Protein AF-A0A0T6B018-F1 (afdb_monomer)

pLDDT: mean 73.46, std 11.73, range [44.31, 88.0]

Structure (mmCIF, N/CA/C/O backbone):
data_AF-A0A0T6B018-F1
#
_entry.id   AF-A0A0T6B018-F1
#
loop_
_atom_site.group_PDB
_atom_site.id
_atom_site.type_symbol
_atom_site.label_atom_id
_atom_site.label_alt_id
_atom_site.label_comp_id
_atom_site.label_asym_id
_atom_site.label_entity_id
_atom_site.label_seq_id
_atom_site.pdbx_PDB_ins_code
_atom_site.Cartn_x
_atom_site.Cartn_y
_atom_site.Cartn_z
_atom_site.occupancy
_atom_site.B_iso_or_equiv
_atom_site.auth_seq_id
_atom_site.auth_comp_id
_atom_site.auth_asym_id
_atom_site.auth_atom_id
_atom_site.pdbx_PDB_model_num
ATOM 1 N N . SER A 1 1 ? 4.643 1.200 -7.627 1.00 49.44 1 SER A N 1
ATOM 2 C CA . SER A 1 1 ? 5.607 0.812 -8.678 1.00 49.44 1 SER A CA 1
ATOM 3 C C . SER A 1 1 ? 6.370 -0.491 -8.400 1.00 49.44 1 SER A C 1
ATOM 5 O O . SER A 1 1 ? 7.364 -0.742 -9.064 1.00 49.44 1 SER A O 1
ATOM 7 N N . ASN A 1 2 ? 5.923 -1.366 -7.484 1.00 51.69 2 ASN A N 1
ATOM 8 C CA . ASN A 1 2 ? 6.827 -2.350 -6.857 1.00 51.69 2 ASN A CA 1
ATOM 9 C C . ASN A 1 2 ? 7.065 -3.657 -7.638 1.00 51.69 2 ASN A C 1
ATOM 11 O O . ASN A 1 2 ? 8.047 -4.330 -7.364 1.00 51.69 2 ASN A O 1
ATOM 15 N N . ALA A 1 3 ? 6.209 -4.018 -8.600 1.00 55.81 3 ALA A N 1
ATOM 16 C CA . ALA A 1 3 ? 6.371 -5.248 -9.396 1.00 55.81 3 ALA A CA 1
ATOM 17 C C . ALA A 1 3 ? 6.446 -4.985 -10.910 1.00 55.81 3 ALA A C 1
ATOM 19 O O . ALA A 1 3 ? 7.191 -5.638 -11.630 1.00 55.81 3 ALA A O 1
ATOM 20 N N . ILE A 1 4 ? 5.700 -3.990 -11.391 1.00 64.69 4 ILE A N 1
ATOM 21 C CA . ILE A 1 4 ? 5.603 -3.664 -12.820 1.00 64.69 4 ILE A CA 1
ATOM 22 C C . ILE A 1 4 ? 6.779 -2.788 -13.287 1.00 64.69 4 ILE A C 1
ATOM 24 O O . ILE A 1 4 ? 7.194 -2.893 -14.434 1.00 64.69 4 ILE A O 1
ATOM 28 N N . GLY A 1 5 ? 7.364 -1.974 -12.398 1.00 68.69 5 GLY A N 1
ATOM 29 C CA . GLY A 1 5 ? 8.482 -1.079 -12.729 1.00 68.69 5 GLY A CA 1
ATOM 30 C C . GLY A 1 5 ? 9.717 -1.809 -13.281 1.00 68.69 5 GLY A C 1
ATOM 31 O O . GLY A 1 5 ? 10.153 -1.482 -14.383 1.00 68.69 5 GLY A O 1
ATOM 32 N N . PRO A 1 6 ? 10.243 -2.840 -12.590 1.00 71.94 6 PRO A N 1
ATOM 33 C CA . PRO A 1 6 ? 11.382 -3.616 -13.087 1.00 71.94 6 PRO A CA 1
ATOM 34 C C . PRO A 1 6 ? 11.086 -4.363 -14.395 1.00 71.94 6 PRO A C 1
ATOM 36 O O . PRO A 1 6 ? 11.948 -4.461 -15.261 1.00 71.94 6 PRO A O 1
ATOM 39 N N . LEU A 1 7 ? 9.857 -4.863 -14.563 1.00 70.12 7 LEU A N 1
ATOM 40 C CA . LEU A 1 7 ? 9.451 -5.618 -15.750 1.00 70.12 7 LEU A CA 1
ATOM 41 C C . LEU A 1 7 ? 9.342 -4.716 -16.991 1.00 70.12 7 LEU A C 1
ATOM 43 O O . LEU A 1 7 ? 9.797 -5.098 -18.066 1.00 70.12 7 LEU A O 1
ATOM 47 N N . ILE A 1 8 ? 8.822 -3.493 -16.826 1.00 70.00 8 ILE A N 1
ATOM 48 C CA . ILE A 1 8 ? 8.839 -2.456 -17.870 1.00 70.00 8 ILE A CA 1
ATOM 49 C C . ILE A 1 8 ? 10.280 -2.062 -18.211 1.00 70.00 8 ILE A C 1
ATOM 51 O O . ILE A 1 8 ? 10.613 -1.956 -19.388 1.00 70.00 8 ILE A O 1
ATOM 55 N N . ALA A 1 9 ? 11.145 -1.891 -17.206 1.00 68.25 9 ALA A N 1
ATOM 56 C CA . ALA A 1 9 ? 12.544 -1.530 -17.428 1.00 68.25 9 ALA A CA 1
ATOM 57 C C . ALA A 1 9 ? 13.301 -2.590 -18.250 1.00 68.25 9 ALA A C 1
ATOM 59 O O . ALA A 1 9 ? 13.994 -2.241 -19.201 1.00 68.25 9 ALA A O 1
ATOM 60 N N . ILE A 1 10 ? 13.126 -3.882 -17.941 1.00 73.38 10 ILE A N 1
ATOM 61 C CA . ILE A 1 10 ? 13.733 -4.984 -18.713 1.00 73.38 10 ILE A CA 1
ATOM 62 C C . ILE A 1 10 ? 13.195 -5.009 -20.147 1.00 73.38 10 ILE A C 1
ATOM 64 O O . ILE A 1 10 ? 13.965 -5.185 -21.090 1.00 73.38 10 ILE A O 1
ATOM 68 N N . TRP A 1 11 ? 11.885 -4.814 -20.321 1.00 70.75 11 TRP A N 1
ATOM 69 C CA . TRP A 1 11 ? 11.267 -4.826 -21.645 1.00 70.75 11 TRP A CA 1
ATOM 70 C C . TRP A 1 11 ? 11.779 -3.679 -22.525 1.00 70.75 11 TRP A C 1
ATOM 72 O O . TRP A 1 11 ? 12.131 -3.930 -23.671 1.00 70.75 11 TRP A O 1
ATOM 82 N N . LEU A 1 12 ? 11.907 -2.464 -21.975 1.00 68.50 12 LEU A N 1
ATOM 83 C CA . LEU A 1 12 ? 12.462 -1.296 -22.678 1.00 68.50 12 LEU A CA 1
ATOM 84 C C . LEU A 1 12 ? 13.936 -1.479 -23.070 1.00 68.50 12 LEU A C 1
ATOM 86 O O . LEU A 1 12 ? 14.333 -1.091 -24.165 1.00 68.50 12 LEU A O 1
ATOM 90 N N . ILE A 1 13 ? 14.751 -2.105 -22.213 1.00 71.62 13 ILE A N 1
ATOM 91 C CA . ILE A 1 13 ? 16.155 -2.416 -22.538 1.00 71.62 13 ILE A CA 1
ATOM 92 C C . ILE A 1 13 ? 16.235 -3.412 -23.702 1.00 71.62 13 ILE A C 1
ATOM 94 O O . ILE A 1 13 ? 17.099 -3.272 -24.566 1.00 71.62 13 ILE A O 1
ATOM 98 N N . TYR A 1 14 ? 15.337 -4.400 -23.737 1.00 72.06 14 TYR A N 1
ATOM 99 C CA . TYR A 1 14 ? 15.310 -5.415 -24.789 1.00 72.06 14 TYR A CA 1
ATOM 100 C C . TYR A 1 14 ? 14.874 -4.856 -26.152 1.00 72.06 14 TYR A C 1
ATOM 102 O O . TYR A 1 14 ? 15.389 -5.301 -27.175 1.00 72.06 14 TYR A O 1
ATOM 110 N N . THR A 1 15 ? 13.942 -3.898 -26.185 1.00 68.06 15 THR A N 1
ATOM 111 C CA . THR A 1 15 ? 13.419 -3.330 -27.440 1.00 68.06 15 THR A CA 1
ATOM 112 C C . THR A 1 15 ? 14.193 -2.122 -27.959 1.00 68.06 15 THR A C 1
ATOM 114 O O . THR A 1 15 ? 14.405 -2.048 -29.166 1.00 68.06 15 THR A O 1
ATOM 117 N N . ASP A 1 16 ? 14.619 -1.196 -27.095 1.00 63.44 16 ASP A N 1
ATOM 118 C CA . ASP A 1 16 ? 15.167 0.109 -27.516 1.00 63.44 16 ASP A CA 1
ATOM 119 C C . ASP A 1 16 ? 16.666 0.287 -27.204 1.00 63.44 16 ASP A C 1
ATOM 121 O O . ASP A 1 16 ? 17.281 1.274 -27.610 1.00 63.44 16 ASP A O 1
ATOM 125 N N . GLY A 1 17 ? 17.284 -0.626 -26.440 1.00 60.03 17 GLY A N 1
ATOM 126 C CA . GLY A 1 17 ? 18.698 -0.530 -26.038 1.00 60.03 17 GLY A CA 1
ATOM 127 C C . GLY A 1 17 ? 19.049 0.703 -25.185 1.00 60.03 17 GLY A C 1
ATOM 128 O O . GLY A 1 17 ? 20.212 0.902 -24.834 1.00 60.03 17 GLY A O 1
ATOM 129 N N . SER A 1 18 ? 18.062 1.531 -24.829 1.00 56.78 18 SER A N 1
ATOM 130 C CA . SER A 1 18 ? 18.211 2.748 -24.034 1.00 56.78 18 SER A CA 1
ATOM 131 C C . SER A 1 18 ? 17.000 2.955 -23.119 1.00 56.78 18 SER A C 1
ATOM 133 O O . SER A 1 18 ? 15.860 2.691 -23.486 1.00 56.78 18 SER A O 1
ATOM 135 N N . VAL A 1 19 ? 17.248 3.439 -21.897 1.00 56.34 19 VAL A N 1
ATOM 136 C CA . VAL A 1 19 ? 16.215 3.722 -20.879 1.00 56.34 19 VAL A CA 1
ATOM 137 C C . VAL A 1 19 ? 15.599 5.106 -21.135 1.00 56.34 19 VAL A C 1
ATOM 139 O O . VAL A 1 19 ? 15.596 5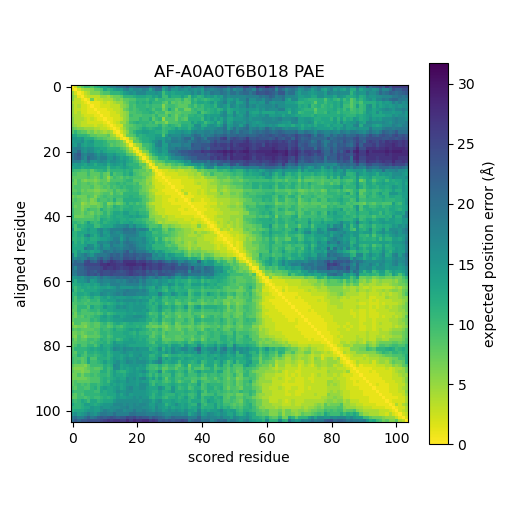.976 -20.269 1.00 56.34 19 VAL A O 1
ATOM 142 N N . GLN A 1 20 ? 15.161 5.373 -22.364 1.00 50.56 20 GLN A N 1
ATOM 143 C CA . GLN A 1 20 ? 14.451 6.610 -22.687 1.00 50.56 20 GLN A CA 1
ATOM 144 C C . GLN A 1 20 ? 12.946 6.362 -22.531 1.00 50.56 20 GLN A C 1
ATOM 146 O O . GLN A 1 20 ? 12.331 5.665 -23.331 1.00 50.56 20 GLN A O 1
ATOM 151 N N . GLU A 1 21 ? 12.343 6.973 -21.505 1.00 54.03 21 GLU A N 1
ATOM 152 C CA . GLU A 1 21 ? 10.901 6.966 -21.170 1.00 54.03 21 GLU A CA 1
ATOM 153 C C . GLU A 1 21 ? 9.981 7.588 -22.251 1.00 54.03 21 GLU A C 1
ATOM 155 O O . GLU A 1 21 ? 8.873 8.039 -21.962 1.00 54.03 21 GLU A O 1
ATOM 160 N N . LYS A 1 22 ? 10.416 7.689 -23.512 1.00 44.31 22 LYS A N 1
ATOM 161 C CA . LYS A 1 22 ? 9.690 8.453 -24.535 1.00 44.31 22 LYS A CA 1
ATOM 162 C C . LYS A 1 22 ? 8.733 7.630 -25.391 1.00 44.31 22 LYS A C 1
ATOM 164 O O . LYS A 1 22 ? 7.980 8.214 -26.168 1.00 44.31 22 LYS A O 1
ATOM 169 N N . SER A 1 23 ? 8.712 6.312 -25.228 1.00 47.25 23 SER A N 1
ATOM 170 C CA . SER A 1 23 ? 7.710 5.461 -25.864 1.00 47.25 23 SER A CA 1
ATOM 171 C C . SER A 1 23 ? 6.701 5.014 -24.816 1.00 47.25 23 SER A C 1
ATOM 173 O O . SER A 1 23 ? 7.065 4.436 -23.795 1.00 47.25 23 SER A O 1
ATOM 175 N N . GLN A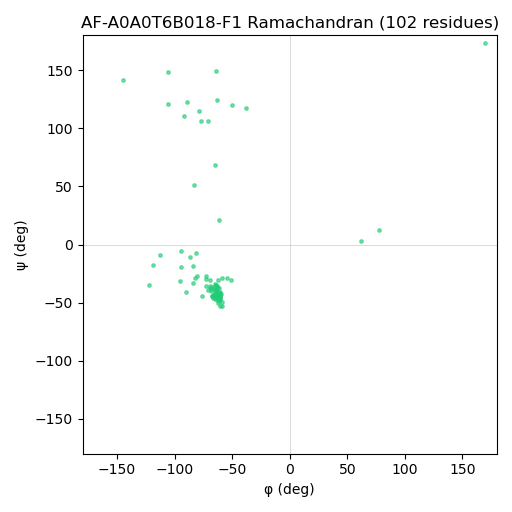 1 24 ? 5.437 5.364 -25.050 1.00 51.56 24 GLN A N 1
ATOM 176 C CA . GLN A 1 24 ? 4.281 5.040 -24.219 1.00 51.56 24 GLN A CA 1
ATOM 177 C C . GLN A 1 24 ? 4.412 3.625 -23.646 1.00 51.56 24 GLN A C 1
ATOM 179 O O . GLN A 1 24 ? 4.460 2.656 -24.404 1.00 51.56 24 GLN A O 1
ATOM 184 N N . SER A 1 25 ? 4.483 3.504 -22.317 1.00 59.81 25 SER A N 1
ATOM 185 C CA . SER A 1 25 ? 4.507 2.200 -21.657 1.00 59.81 25 SER A CA 1
ATOM 186 C C . SER A 1 25 ? 3.348 1.354 -22.205 1.00 59.81 25 SER A C 1
ATOM 188 O O . SER A 1 25 ? 2.194 1.793 -22.145 1.00 59.81 25 SER A O 1
ATOM 190 N N . PRO A 1 26 ? 3.617 0.187 -22.825 1.00 69.19 26 PRO A N 1
ATOM 191 C CA . PRO A 1 26 ? 2.593 -0.482 -23.608 1.00 69.19 26 PRO A CA 1
ATOM 192 C C . PRO A 1 26 ? 1.436 -0.888 -22.701 1.00 69.19 26 PRO A C 1
ATOM 194 O O . PRO A 1 26 ? 1.624 -1.610 -21.720 1.00 69.19 26 PRO A O 1
ATOM 197 N N . ILE A 1 27 ? 0.226 -0.435 -23.045 1.00 74.75 27 ILE A N 1
ATOM 198 C CA . ILE A 1 27 ? -0.982 -0.615 -22.225 1.00 74.75 27 ILE A CA 1
ATOM 199 C C . ILE A 1 27 ? -1.234 -2.094 -21.880 1.00 74.75 27 ILE A C 1
ATOM 201 O O . ILE A 1 27 ? -1.748 -2.409 -20.810 1.00 74.75 27 ILE A O 1
ATOM 205 N N . TYR A 1 28 ? -0.794 -3.011 -22.747 1.00 77.19 28 TYR A N 1
ATOM 206 C CA . TYR A 1 28 ? -0.871 -4.458 -22.555 1.00 77.19 28 TYR A CA 1
ATOM 207 C C . TYR A 1 28 ? -0.060 -4.963 -21.350 1.00 77.19 28 TYR A C 1
ATOM 209 O O . TYR A 1 28 ? -0.531 -5.851 -20.643 1.00 77.19 28 TYR A O 1
ATOM 217 N N . LEU A 1 29 ? 1.115 -4.384 -21.062 1.00 74.81 29 LEU A N 1
ATOM 218 C CA . LEU A 1 29 ? 1.905 -4.735 -19.870 1.00 74.81 29 LEU A CA 1
ATOM 219 C C . LEU A 1 29 ? 1.217 -4.255 -18.589 1.00 74.81 29 LEU A C 1
ATOM 221 O O . LEU A 1 29 ? 1.218 -4.962 -17.579 1.00 74.81 29 LEU A O 1
ATOM 225 N N . LEU A 1 30 ? 0.593 -3.075 -18.639 1.00 77.44 30 LEU A N 1
ATOM 226 C CA . LEU A 1 30 ? -0.192 -2.544 -17.526 1.00 77.44 30 LEU A CA 1
ATOM 227 C C . LEU A 1 30 ? -1.435 -3.407 -17.263 1.00 77.44 30 LEU A C 1
ATOM 229 O O . LEU A 1 30 ? -1.723 -3.732 -16.113 1.00 77.44 30 LEU A O 1
ATOM 233 N N . LEU A 1 31 ? -2.133 -3.821 -18.328 1.00 81.25 31 LEU A N 1
ATOM 234 C CA . LEU A 1 31 ? -3.285 -4.725 -18.264 1.00 81.25 31 LEU A CA 1
ATOM 235 C C . LEU A 1 31 ? -2.901 -6.105 -17.722 1.00 81.25 31 LEU A C 1
ATOM 237 O O . LEU A 1 31 ? -3.602 -6.624 -16.858 1.00 81.25 31 LEU A O 1
ATOM 241 N N . TYR A 1 32 ? -1.778 -6.674 -18.168 1.00 83.75 32 TYR A N 1
ATOM 242 C CA . TYR A 1 32 ? -1.259 -7.943 -17.650 1.00 83.75 32 TYR A CA 1
ATOM 243 C C . TYR A 1 32 ? -0.937 -7.855 -16.153 1.00 83.75 32 TYR A C 1
ATOM 245 O O . TYR A 1 32 ? -1.364 -8.703 -15.368 1.00 83.75 32 TYR A O 1
ATOM 253 N N . GLY A 1 33 ? -0.240 -6.792 -15.740 1.00 81.44 33 GLY A N 1
ATOM 254 C CA . GLY A 1 33 ? 0.060 -6.543 -14.332 1.00 81.44 33 GLY A CA 1
ATOM 255 C C . GLY A 1 33 ? -1.203 -6.348 -13.490 1.00 81.44 33 GLY A C 1
ATOM 256 O O . GLY A 1 33 ? -1.323 -6.940 -12.418 1.00 81.44 33 GLY A O 1
ATOM 257 N N . GLY A 1 34 ? -2.170 -5.575 -13.991 1.00 81.25 34 GLY A N 1
ATOM 258 C CA . GLY A 1 34 ? -3.463 -5.359 -13.340 1.00 81.25 34 GLY A CA 1
ATOM 259 C C . GLY A 1 34 ? -4.255 -6.656 -13.173 1.00 81.25 34 GLY A C 1
ATOM 260 O O . GLY A 1 34 ? -4.673 -6.973 -12.063 1.00 81.25 34 GLY A O 1
ATOM 261 N N . ALA A 1 35 ? -4.382 -7.450 -14.239 1.00 86.06 35 ALA A N 1
ATOM 262 C CA . ALA A 1 35 ? -5.062 -8.743 -14.201 1.00 86.06 35 ALA A CA 1
ATOM 263 C C . ALA A 1 35 ? -4.386 -9.718 -13.225 1.00 86.06 35 ALA A C 1
ATOM 265 O O . ALA A 1 35 ? -5.070 -10.362 -12.430 1.00 86.06 35 ALA A O 1
ATOM 266 N N . GLY A 1 36 ? -3.050 -9.782 -13.221 1.00 84.81 36 GLY A N 1
ATOM 267 C CA . GLY A 1 36 ? -2.291 -10.611 -12.282 1.00 84.81 36 GLY A CA 1
ATOM 268 C C . GLY 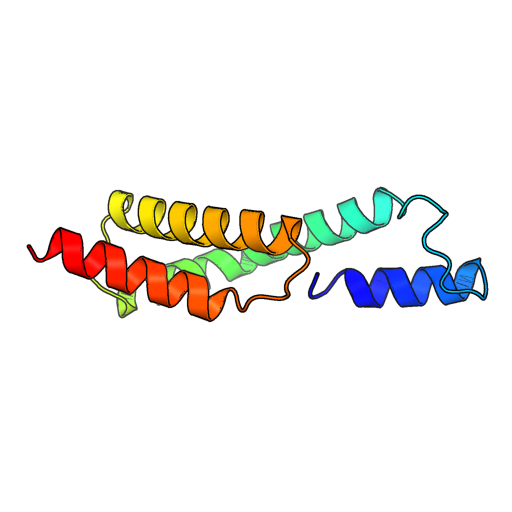A 1 36 ? -2.523 -10.219 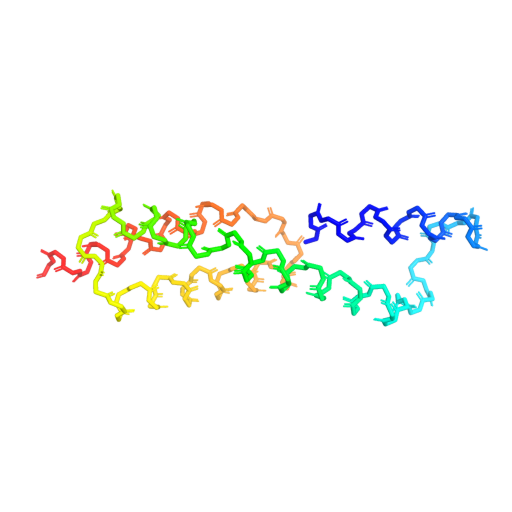-10.819 1.00 84.81 36 GLY A C 1
ATOM 269 O O . GLY A 1 36 ? -2.742 -11.090 -9.976 1.00 84.81 36 GLY A O 1
ATOM 270 N N . ILE A 1 37 ? -2.555 -8.915 -10.519 1.00 83.31 37 ILE A N 1
ATOM 271 C CA . ILE A 1 37 ? -2.864 -8.409 -9.172 1.00 83.31 37 ILE A CA 1
ATOM 272 C C . ILE A 1 37 ? -4.309 -8.748 -8.785 1.00 83.31 37 ILE A C 1
ATOM 274 O O . ILE A 1 37 ? -4.538 -9.241 -7.681 1.00 83.31 37 ILE A O 1
ATOM 278 N N . SER A 1 38 ? -5.281 -8.537 -9.679 1.00 83.12 38 SER A N 1
ATOM 279 C CA . SER A 1 38 ? -6.693 -8.849 -9.421 1.00 83.12 38 SER A CA 1
ATOM 280 C C . SER A 1 38 ? -6.920 -10.337 -9.148 1.00 83.12 38 SER A C 1
ATOM 282 O O . SER A 1 38 ? -7.612 -10.686 -8.192 1.00 83.12 38 SER A O 1
ATOM 284 N N . ILE A 1 39 ? -6.303 -11.217 -9.940 1.00 87.44 39 ILE A N 1
ATOM 285 C CA . ILE A 1 39 ? -6.400 -12.672 -9.761 1.00 87.44 39 ILE A CA 1
ATOM 286 C C . ILE A 1 39 ? -5.715 -13.101 -8.457 1.00 87.44 39 ILE A C 1
ATOM 288 O O . ILE A 1 39 ? -6.293 -13.865 -7.682 1.00 87.44 39 ILE A O 1
ATOM 292 N N . GLY A 1 40 ? -4.521 -12.574 -8.165 1.00 82.12 40 GLY A N 1
ATOM 293 C CA . GLY A 1 40 ? -3.809 -12.858 -6.916 1.00 82.12 40 GLY A CA 1
ATOM 294 C C . GLY A 1 40 ? -4.591 -12.419 -5.675 1.00 82.12 40 GLY A C 1
ATOM 295 O O . GLY A 1 40 ? -4.675 -13.162 -4.693 1.00 82.12 40 GLY A O 1
ATOM 296 N N . LEU A 1 41 ? -5.237 -11.250 -5.735 1.00 81.75 41 LEU A N 1
ATOM 297 C CA . LEU A 1 41 ? -6.101 -10.758 -4.662 1.00 81.75 41 LEU A CA 1
ATOM 298 C C . LEU A 1 41 ? -7.367 -11.612 -4.513 1.00 81.75 41 LEU A C 1
ATOM 300 O O . LEU A 1 41 ? -7.810 -11.856 -3.394 1.00 81.75 41 LEU A O 1
ATOM 304 N N . TRP A 1 42 ? -7.938 -12.107 -5.609 1.00 81.38 42 TRP A N 1
ATOM 305 C CA . TRP A 1 42 ? -9.122 -12.960 -5.535 1.00 81.38 42 TRP A CA 1
ATOM 306 C C . TRP A 1 42 ? -8.819 -14.327 -4.902 1.00 81.38 42 TRP A C 1
ATOM 308 O O . TRP A 1 42 ? -9.590 -14.799 -4.066 1.00 81.38 42 TRP A O 1
ATOM 318 N N . LEU A 1 43 ? -7.669 -14.923 -5.236 1.00 83.75 43 LEU A N 1
ATOM 319 C CA . LEU A 1 43 ? -7.254 -16.235 -4.729 1.00 83.75 43 LEU A CA 1
ATOM 320 C C . LEU A 1 43 ? -6.749 -16.192 -3.277 1.00 83.75 43 LEU A C 1
ATOM 322 O O . LEU A 1 43 ? -7.128 -17.042 -2.471 1.00 83.75 43 LEU A O 1
ATOM 326 N N . TRP A 1 44 ? -5.912 -15.209 -2.924 1.00 78.00 44 TRP A N 1
ATOM 327 C CA . TRP A 1 44 ? -5.262 -15.139 -1.603 1.00 78.00 44 TRP A CA 1
ATOM 328 C C . TRP A 1 44 ? -5.611 -13.906 -0.771 1.00 78.00 44 TRP A C 1
ATOM 330 O O . TRP A 1 44 ? -5.443 -13.929 0.450 1.00 78.00 44 TRP A O 1
ATOM 340 N N . GLY A 1 45 ? -6.140 -12.848 -1.382 1.00 72.38 45 GLY A N 1
ATOM 341 C CA . GLY A 1 45 ? -6.467 -11.605 -0.681 1.00 72.38 45 GLY A CA 1
ATOM 342 C C . GLY A 1 45 ? -7.523 -11.790 0.403 1.00 72.38 45 GLY A C 1
ATOM 343 O O . GLY A 1 45 ? -7.438 -11.138 1.437 1.00 72.38 45 GLY A O 1
ATOM 344 N N . ARG A 1 46 ? -8.458 -12.738 0.247 1.00 68.31 46 ARG A N 1
ATOM 345 C CA . ARG A 1 46 ? -9.498 -12.998 1.259 1.00 68.31 46 ARG A CA 1
ATOM 346 C C . ARG A 1 46 ? -8.919 -13.439 2.610 1.00 68.31 46 ARG A C 1
ATOM 348 O O . ARG A 1 46 ? -9.410 -12.987 3.636 1.00 68.31 46 ARG A O 1
ATOM 355 N N . ARG A 1 47 ? -7.844 -14.242 2.610 1.00 70.31 47 ARG A N 1
ATOM 356 C CA . ARG A 1 47 ? -7.117 -14.633 3.834 1.00 70.31 47 ARG A CA 1
ATOM 357 C C . ARG A 1 47 ? -6.394 -13.446 4.464 1.00 70.31 47 ARG A C 1
ATOM 359 O O . ARG A 1 47 ? -6.496 -13.252 5.663 1.00 70.31 47 ARG A O 1
ATOM 366 N N . VAL A 1 48 ? -5.722 -12.628 3.653 1.00 67.88 48 VAL A N 1
ATOM 367 C CA . VAL A 1 48 ? -4.995 -11.439 4.135 1.00 67.88 48 VAL A CA 1
ATOM 368 C C . VAL A 1 48 ? -5.953 -10.413 4.746 1.00 67.88 48 VAL A C 1
ATOM 370 O O . VAL A 1 48 ? -5.674 -9.864 5.807 1.00 67.88 48 VAL A O 1
ATOM 373 N N . ILE A 1 49 ? -7.104 -10.186 4.107 1.00 69.56 49 ILE A N 1
ATOM 374 C CA . ILE A 1 49 ? -8.149 -9.284 4.608 1.00 69.56 49 ILE A CA 1
ATOM 375 C C . ILE A 1 49 ? -8.726 -9.807 5.930 1.00 69.56 49 ILE A C 1
ATOM 377 O O . ILE A 1 49 ? -8.943 -9.018 6.843 1.00 69.56 49 ILE A O 1
ATOM 381 N N . GLN A 1 50 ? -8.942 -11.123 6.051 1.00 66.75 50 GLN A N 1
ATOM 382 C CA . GLN A 1 50 ? -9.418 -11.743 7.291 1.00 66.75 50 GLN A CA 1
ATOM 383 C C . GLN A 1 50 ? -8.400 -11.612 8.432 1.00 66.75 50 GLN A C 1
ATOM 385 O O . GLN A 1 50 ? -8.775 -11.159 9.506 1.00 66.75 50 GLN A O 1
ATOM 390 N N . THR A 1 51 ? -7.119 -11.908 8.191 1.00 64.50 51 THR A N 1
ATOM 391 C CA . THR A 1 51 ? -6.070 -11.802 9.221 1.00 64.50 51 THR A CA 1
ATOM 392 C C . THR A 1 51 ? -5.861 -10.358 9.689 1.00 64.50 51 THR A C 1
ATOM 394 O O . THR A 1 51 ? -5.797 -10.102 10.884 1.00 64.50 51 THR A O 1
ATOM 397 N N . ILE A 1 52 ? -5.844 -9.379 8.775 1.00 61.41 52 ILE A N 1
ATOM 398 C CA . ILE A 1 52 ? -5.756 -7.956 9.164 1.00 61.41 52 ILE A CA 1
ATOM 399 C C . ILE A 1 52 ? -7.012 -7.511 9.937 1.00 61.41 52 ILE A C 1
ATOM 401 O O . ILE A 1 52 ? -6.918 -6.662 10.823 1.00 61.41 52 ILE A O 1
ATOM 405 N N . GLY A 1 53 ? -8.180 -8.064 9.597 1.00 58.00 53 GLY A N 1
ATOM 406 C CA . GLY A 1 53 ? -9.456 -7.737 10.232 1.00 58.00 53 GLY A CA 1
ATOM 407 C C . GLY A 1 53 ? -9.626 -8.288 11.650 1.00 58.00 53 GLY A C 1
ATOM 408 O O . GLY A 1 53 ? -10.321 -7.658 12.443 1.00 58.00 53 GLY A O 1
ATOM 409 N N . GLU A 1 54 ? -9.003 -9.422 11.982 1.00 60.28 54 GLU A N 1
ATOM 410 C CA . GLU A 1 54 ? -9.080 -10.017 13.326 1.00 60.28 54 GLU A CA 1
ATOM 411 C C . GLU A 1 54 ? -8.069 -9.411 14.318 1.00 60.28 54 GLU A C 1
ATOM 413 O O . GLU A 1 54 ? -8.399 -9.270 15.494 1.00 60.28 54 GLU A O 1
ATOM 418 N N . ASP A 1 55 ? -6.882 -8.991 13.862 1.00 53.66 55 ASP A N 1
ATOM 419 C CA . ASP A 1 55 ? -5.764 -8.658 14.764 1.00 53.66 55 ASP A CA 1
ATOM 420 C C . ASP A 1 55 ? -5.630 -7.169 15.145 1.00 53.66 55 ASP A C 1
ATOM 422 O O . ASP A 1 55 ? -4.953 -6.851 16.125 1.00 53.66 55 ASP A O 1
ATOM 426 N N . LEU A 1 56 ? -6.224 -6.224 14.399 1.00 54.59 56 LEU A N 1
ATOM 427 C CA . LEU A 1 56 ? -5.813 -4.814 14.519 1.00 54.59 56 LEU A CA 1
ATOM 428 C C . LEU A 1 56 ? -6.660 -3.953 15.475 1.00 54.59 56 LEU A C 1
ATOM 430 O O . LEU A 1 56 ? -6.111 -3.019 16.057 1.00 54.59 56 LEU A O 1
ATOM 434 N N . THR A 1 57 ? -7.967 -4.208 15.638 1.00 50.12 57 THR A N 1
ATOM 435 C CA . THR A 1 57 ? -8.910 -3.626 16.643 1.00 50.12 57 THR A CA 1
ATOM 436 C C . THR A 1 57 ? -10.350 -4.035 16.274 1.00 50.12 57 THR A C 1
ATOM 438 O O . THR A 1 57 ? -10.556 -4.590 15.199 1.00 50.12 57 THR A O 1
ATOM 441 N N . LYS A 1 58 ? -11.382 -3.742 17.094 1.00 54.75 58 LYS A N 1
ATOM 442 C CA . LYS A 1 58 ? -12.800 -3.776 16.648 1.00 54.75 58 LYS A CA 1
ATOM 443 C C . LYS A 1 58 ? -13.045 -2.699 15.576 1.00 54.75 58 LYS A C 1
ATOM 445 O O . LYS A 1 58 ? -13.717 -1.699 15.812 1.00 54.75 58 LYS A O 1
ATOM 450 N N . ILE A 1 59 ? -12.455 -2.881 14.406 1.00 57.97 59 ILE A N 1
ATOM 451 C CA . ILE A 1 59 ? -12.634 -2.027 13.247 1.00 57.97 59 ILE A CA 1
ATOM 452 C C . ILE A 1 59 ? -13.988 -2.404 12.658 1.00 57.97 59 ILE A C 1
ATOM 454 O O . ILE A 1 59 ? -14.169 -3.474 12.076 1.00 57.97 59 ILE A O 1
ATOM 458 N N . THR A 1 60 ? -14.977 -1.537 12.843 1.00 67.00 60 THR A N 1
ATOM 459 C CA . THR A 1 60 ? -16.199 -1.619 12.054 1.00 67.00 60 THR A CA 1
ATOM 460 C C . THR A 1 60 ? -15.850 -1.352 10.584 1.00 67.00 60 THR A C 1
ATOM 462 O O . THR A 1 60 ? -14.926 -0.589 10.294 1.00 67.00 60 THR A O 1
ATOM 465 N N . PRO A 1 61 ? -16.579 -1.939 9.618 1.00 67.69 61 PRO A N 1
ATOM 466 C CA . PRO A 1 61 ? -16.315 -1.719 8.193 1.00 67.69 61 PRO A CA 1
ATOM 467 C C . PRO A 1 61 ? -16.216 -0.232 7.810 1.00 67.69 61 PRO A C 1
ATOM 469 O O . PRO A 1 61 ? -15.453 0.133 6.919 1.00 67.69 61 PRO A O 1
ATOM 472 N N . SER A 1 62 ? -16.943 0.634 8.525 1.00 75.25 62 SER A N 1
ATOM 473 C CA . SER A 1 62 ? -16.903 2.087 8.365 1.00 75.25 62 SER A CA 1
ATOM 474 C C . SER A 1 62 ? -15.569 2.718 8.779 1.00 75.25 62 SER A C 1
ATOM 476 O O . SER A 1 62 ? -15.050 3.548 8.037 1.00 75.25 62 SER A O 1
ATOM 478 N N . THR A 1 63 ? -14.975 2.335 9.914 1.00 75.56 63 THR A N 1
ATOM 479 C CA . THR A 1 63 ? -13.676 2.886 10.341 1.00 75.56 63 THR A CA 1
ATOM 480 C C . THR A 1 63 ? -12.536 2.349 9.484 1.00 75.56 63 THR A C 1
ATOM 482 O O . THR A 1 63 ? -11.645 3.113 9.119 1.00 75.56 63 THR A O 1
ATOM 485 N N . GLY A 1 64 ? -12.610 1.084 9.057 1.00 77.69 64 GLY A N 1
ATOM 486 C CA . GLY A 1 64 ? -11.652 0.494 8.116 1.00 77.69 64 GLY A CA 1
ATOM 487 C C . GLY A 1 64 ? -11.644 1.202 6.759 1.00 77.69 64 GLY A C 1
ATOM 488 O O . GLY A 1 64 ? -10.578 1.492 6.216 1.00 77.69 64 GLY A O 1
ATOM 489 N N . PHE A 1 65 ? -12.824 1.558 6.244 1.00 79.12 65 PHE A N 1
ATOM 490 C CA . PHE A 1 65 ? -12.948 2.335 5.010 1.00 79.12 65 PHE A CA 1
ATOM 491 C C . PHE A 1 65 ? -12.328 3.734 5.140 1.00 79.12 65 PHE A C 1
ATOM 493 O O . PHE A 1 65 ? -11.574 4.157 4.264 1.00 79.12 65 PHE A O 1
ATOM 500 N N . THR A 1 66 ? -12.571 4.425 6.257 1.00 82.25 66 THR A N 1
ATOM 501 C CA . THR A 1 66 ? -11.975 5.742 6.533 1.00 82.25 66 THR A CA 1
ATOM 502 C C . THR A 1 66 ? -10.448 5.676 6.631 1.00 82.25 66 THR A C 1
ATOM 504 O O . THR A 1 66 ? -9.763 6.543 6.087 1.00 82.25 66 THR A O 1
ATOM 507 N N . ILE A 1 67 ? -9.903 4.635 7.272 1.00 83.44 67 ILE A N 1
ATOM 508 C CA . ILE A 1 67 ? -8.453 4.397 7.366 1.00 83.44 67 ILE A CA 1
ATOM 509 C C . ILE A 1 67 ? -7.845 4.211 5.970 1.00 83.44 67 ILE A C 1
ATOM 511 O O . ILE A 1 67 ? -6.826 4.830 5.659 1.00 83.44 67 ILE A O 1
ATOM 515 N N . GLU A 1 68 ? -8.469 3.388 5.122 1.00 83.06 68 GLU A N 1
ATOM 516 C CA . GLU A 1 68 ? -7.972 3.115 3.769 1.00 83.06 68 GLU A CA 1
ATOM 517 C C . GLU A 1 68 ? -8.026 4.365 2.884 1.00 83.06 68 GLU A C 1
ATOM 519 O O . GLU A 1 68 ? -7.052 4.664 2.193 1.00 83.06 68 GLU A O 1
ATOM 524 N N . ILE A 1 69 ? -9.117 5.140 2.945 1.00 85.44 69 ILE A N 1
ATOM 525 C CA . ILE A 1 69 ? -9.230 6.408 2.210 1.00 85.44 69 ILE A CA 1
ATOM 526 C C . ILE A 1 69 ? -8.164 7.403 2.665 1.00 85.44 69 ILE A C 1
ATOM 528 O O . ILE A 1 69 ? -7.517 8.019 1.818 1.00 85.44 69 ILE A O 1
ATOM 532 N N . GLY A 1 70 ? -7.959 7.556 3.977 1.00 86.25 70 GLY A N 1
ATOM 533 C CA . GLY A 1 70 ? -6.944 8.460 4.520 1.00 86.25 70 GLY A CA 1
ATOM 534 C C . GLY A 1 70 ? -5.542 8.095 4.032 1.00 86.25 70 GLY A C 1
ATOM 535 O O . GLY A 1 70 ? -4.839 8.941 3.476 1.00 86.25 70 GLY A O 1
ATOM 536 N N . ALA A 1 71 ? -5.172 6.818 4.149 1.00 87.38 71 ALA A N 1
ATOM 537 C CA . ALA A 1 71 ? -3.877 6.325 3.692 1.00 87.38 71 ALA A CA 1
ATOM 538 C C . ALA A 1 71 ? -3.710 6.482 2.170 1.00 87.38 71 ALA A C 1
ATOM 540 O O . ALA A 1 71 ? -2.669 6.960 1.712 1.00 87.38 71 ALA A O 1
ATOM 541 N N . ALA A 1 72 ? -4.736 6.135 1.385 1.00 86.00 72 ALA A N 1
ATOM 542 C CA . ALA A 1 72 ? -4.721 6.276 -0.069 1.00 86.00 72 ALA A CA 1
ATOM 543 C C . ALA A 1 72 ? -4.560 7.739 -0.496 1.00 86.00 72 ALA A C 1
ATOM 545 O O . ALA A 1 72 ? -3.767 8.029 -1.391 1.00 86.00 72 ALA A O 1
ATOM 546 N N . PHE A 1 73 ? -5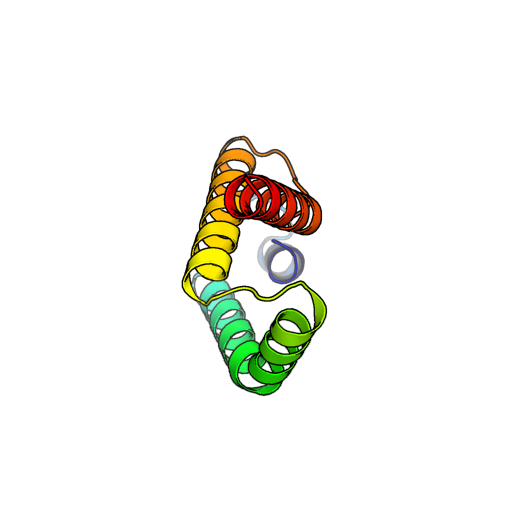.252 8.668 0.166 1.00 88.00 73 PHE A N 1
ATOM 547 C CA . PHE A 1 73 ? -5.158 10.097 -0.124 1.00 88.00 73 PHE A CA 1
ATOM 548 C C . PHE A 1 73 ? -3.747 10.639 0.139 1.00 88.00 73 PHE A C 1
ATOM 550 O O . PHE A 1 73 ? -3.179 11.321 -0.718 1.00 88.00 73 PHE A O 1
ATOM 557 N N . THR A 1 74 ? -3.136 10.275 1.273 1.00 87.69 74 THR A N 1
ATOM 558 C CA . THR A 1 74 ? -1.746 10.646 1.588 1.00 87.69 74 THR A CA 1
ATOM 559 C C . THR A 1 74 ? -0.762 10.094 0.556 1.00 87.69 74 THR A C 1
ATOM 561 O O . THR A 1 74 ? 0.097 10.831 0.067 1.00 87.69 74 THR A O 1
ATOM 564 N N . VAL A 1 75 ? -0.907 8.819 0.181 1.00 87.56 75 VAL A N 1
ATOM 565 C CA . VAL A 1 75 ? -0.063 8.177 -0.839 1.00 87.56 75 VAL A CA 1
ATOM 566 C C . VAL A 1 75 ? -0.222 8.854 -2.194 1.00 87.56 75 VAL A C 1
ATOM 568 O O . VAL A 1 75 ? 0.774 9.095 -2.872 1.00 87.56 75 VAL A O 1
ATOM 571 N N . LEU A 1 76 ? -1.446 9.208 -2.584 1.00 86.94 76 LEU A N 1
ATOM 572 C CA . LEU A 1 76 ? -1.726 9.848 -3.867 1.00 86.94 76 LEU A CA 1
ATOM 573 C C . LEU A 1 76 ? -1.085 11.240 -3.941 1.00 86.94 76 LEU A C 1
ATOM 575 O O . LEU A 1 76 ? -0.432 11.559 -4.935 1.00 86.94 76 LEU A O 1
ATOM 579 N N . ILE A 1 77 ? -1.201 12.044 -2.878 1.00 87.12 77 ILE A N 1
ATOM 580 C CA . ILE A 1 77 ? -0.552 13.361 -2.802 1.00 87.12 77 ILE A CA 1
ATOM 581 C C . ILE A 1 77 ? 0.968 13.22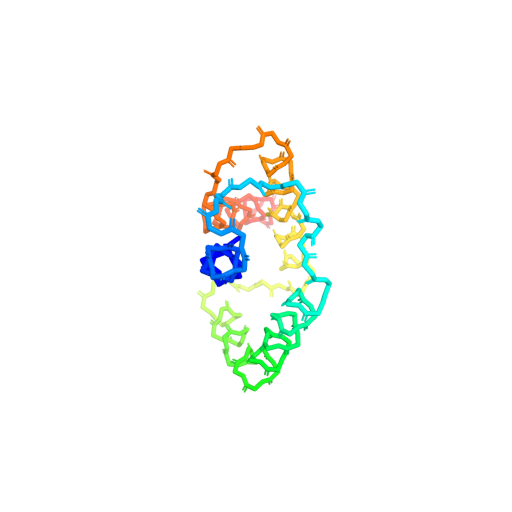1 -2.870 1.00 87.12 77 ILE A C 1
ATOM 583 O O . ILE A 1 77 ? 1.602 13.869 -3.701 1.00 87.12 77 ILE A O 1
ATOM 587 N N . ALA A 1 78 ? 1.564 12.352 -2.053 1.00 85.75 78 ALA A N 1
ATOM 588 C CA . ALA A 1 78 ? 3.014 12.173 -2.062 1.00 85.75 78 ALA A CA 1
ATOM 589 C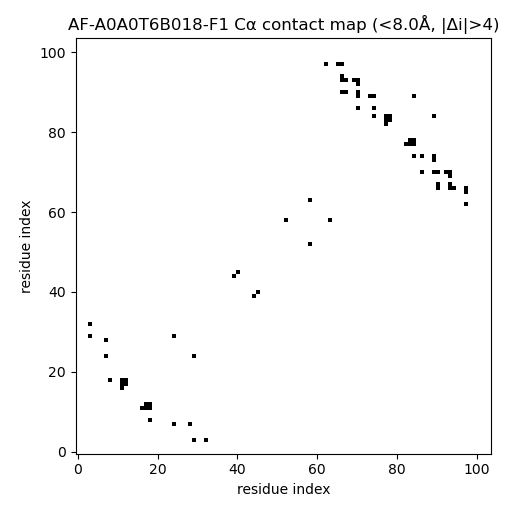 C . ALA A 1 78 ? 3.525 11.627 -3.401 1.00 85.75 78 ALA A C 1
ATOM 591 O O . ALA A 1 78 ? 4.559 12.076 -3.894 1.00 85.75 78 ALA A O 1
ATOM 592 N N . SER A 1 79 ? 2.765 10.725 -4.030 1.00 83.31 79 SER A N 1
ATOM 593 C CA . SER A 1 79 ? 3.073 10.206 -5.361 1.00 83.31 79 SER A CA 1
ATOM 594 C C . SER A 1 79 ? 3.016 11.300 -6.425 1.00 83.31 79 SER A C 1
ATOM 596 O O . SER A 1 79 ? 3.821 11.260 -7.350 1.00 83.31 79 SER A O 1
ATOM 598 N N . LYS A 1 80 ? 2.111 12.284 -6.307 1.00 82.25 80 LYS A N 1
ATOM 599 C CA . LYS A 1 80 ? 2.084 13.452 -7.206 1.00 82.25 80 LYS A CA 1
ATOM 600 C C . LYS A 1 80 ? 3.269 14.391 -6.996 1.00 82.25 80 LYS A C 1
ATOM 602 O O . LYS A 1 80 ? 3.703 15.021 -7.952 1.00 82.25 80 LYS A O 1
ATOM 607 N N . ILE A 1 81 ? 3.785 14.476 -5.772 1.00 85.62 81 ILE A N 1
ATOM 608 C CA . ILE A 1 81 ? 4.976 15.273 -5.432 1.00 85.62 81 ILE A CA 1
ATOM 609 C C . ILE A 1 81 ? 6.271 14.505 -5.784 1.00 85.62 81 ILE A C 1
ATOM 611 O O . ILE A 1 81 ? 7.361 15.066 -5.753 1.00 85.62 81 ILE A O 1
ATOM 615 N N . GLY A 1 82 ? 6.168 13.229 -6.175 1.00 78.25 82 GLY A N 1
ATOM 616 C CA . GLY A 1 82 ? 7.304 12.400 -6.588 1.00 78.25 82 GLY A CA 1
ATOM 617 C C . GLY A 1 82 ? 8.144 11.871 -5.424 1.00 78.25 82 GLY A C 1
ATOM 618 O O . GLY A 1 82 ? 9.236 11.352 -5.644 1.00 78.25 82 GLY A O 1
ATOM 619 N N . ILE A 1 83 ? 7.651 11.981 -4.186 1.00 80.38 83 ILE A N 1
ATOM 620 C CA . ILE A 1 83 ? 8.368 11.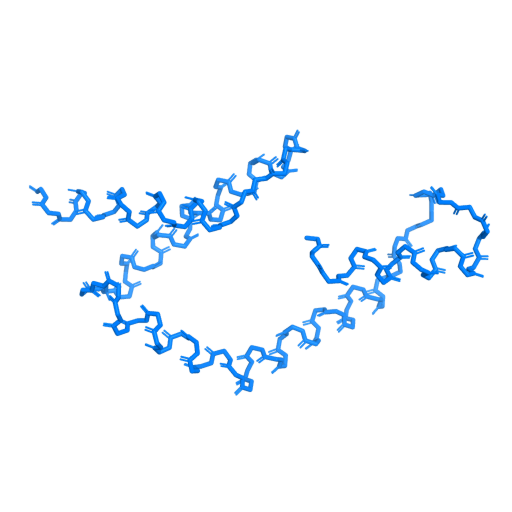513 -2.999 1.00 80.38 83 ILE A CA 1
ATOM 621 C C . ILE A 1 83 ? 7.994 10.046 -2.746 1.00 80.38 83 ILE A C 1
ATOM 623 O O . ILE A 1 83 ? 6.811 9.742 -2.554 1.00 80.38 83 ILE A O 1
ATOM 627 N N . PRO A 1 84 ? 8.969 9.120 -2.706 1.00 79.12 84 PRO A N 1
ATOM 628 C CA . PRO A 1 84 ? 8.703 7.731 -2.370 1.00 79.12 84 PRO A CA 1
ATOM 629 C C . PRO A 1 84 ? 8.365 7.624 -0.881 1.00 79.12 84 PRO A C 1
ATOM 631 O O . PRO A 1 84 ? 9.238 7.732 -0.022 1.00 79.12 84 PRO A O 1
ATOM 634 N N . ILE A 1 85 ? 7.087 7.407 -0.569 1.00 81.94 85 ILE A N 1
ATOM 635 C CA . ILE A 1 85 ? 6.627 7.189 0.804 1.00 81.94 85 ILE A CA 1
ATOM 636 C C . ILE A 1 85 ? 6.277 5.722 1.061 1.00 81.94 85 ILE A C 1
ATOM 638 O O . ILE A 1 85 ? 5.808 4.998 0.180 1.00 81.94 85 ILE A O 1
ATOM 642 N N . SER A 1 86 ? 6.483 5.281 2.301 1.00 84.38 86 SER A N 1
ATOM 643 C CA . SER A 1 86 ? 6.128 3.931 2.732 1.00 84.38 86 SER A CA 1
ATOM 644 C C . SER A 1 86 ? 4.627 3.824 3.006 1.00 84.38 86 SER A C 1
ATOM 646 O O . SER A 1 86 ? 4.110 4.425 3.948 1.00 84.38 86 SER A O 1
ATOM 648 N N . THR A 1 87 ? 3.928 3.016 2.205 1.00 81.75 87 THR A N 1
ATOM 649 C CA . THR A 1 87 ? 2.487 2.745 2.383 1.00 81.75 87 THR A CA 1
ATOM 650 C C . THR A 1 87 ? 2.159 2.145 3.754 1.00 81.75 87 THR A C 1
ATOM 652 O O . THR A 1 87 ? 1.090 2.422 4.294 1.00 81.75 87 THR A O 1
ATOM 655 N N . THR A 1 88 ? 3.087 1.404 4.370 1.00 84.31 88 THR A N 1
ATOM 656 C CA . THR A 1 88 ? 2.938 0.879 5.735 1.00 84.31 88 THR A CA 1
ATOM 657 C C . THR A 1 88 ? 2.872 2.002 6.763 1.00 84.31 88 THR A C 1
ATOM 659 O O . THR A 1 88 ? 2.004 1.970 7.628 1.00 84.31 88 THR A O 1
ATOM 662 N N . HIS A 1 89 ? 3.721 3.029 6.650 1.00 83.00 89 HIS A N 1
ATOM 663 C CA . HIS A 1 89 ? 3.689 4.170 7.573 1.00 83.00 89 HIS A CA 1
ATOM 664 C C . HIS A 1 89 ? 2.416 5.000 7.407 1.00 83.00 89 HIS A C 1
ATOM 666 O O . HIS A 1 89 ? 1.829 5.418 8.402 1.00 83.00 89 HIS A O 1
ATOM 672 N N . CYS A 1 90 ? 1.947 5.185 6.170 1.00 85.44 90 CYS A N 1
ATOM 673 C CA . CYS A 1 90 ? 0.670 5.851 5.922 1.00 85.44 90 CYS A CA 1
ATOM 674 C C . CYS A 1 90 ? -0.486 5.087 6.560 1.00 85.44 90 CYS A C 1
ATOM 676 O O . CYS A 1 90 ? -1.306 5.681 7.252 1.00 85.44 90 CYS A O 1
ATOM 678 N N . LYS A 1 91 ? -0.515 3.762 6.386 1.00 82.06 91 LYS A N 1
ATOM 679 C CA . LYS A 1 91 ? -1.584 2.919 6.918 1.00 82.06 91 LYS A CA 1
ATOM 680 C C . LYS A 1 91 ? -1.580 2.883 8.446 1.00 82.06 91 LYS A C 1
ATOM 682 O O . LYS A 1 91 ? -2.626 3.092 9.049 1.00 82.06 91 LYS A O 1
ATOM 687 N N . VAL A 1 92 ? -0.414 2.705 9.074 1.00 84.75 92 VAL A N 1
ATOM 688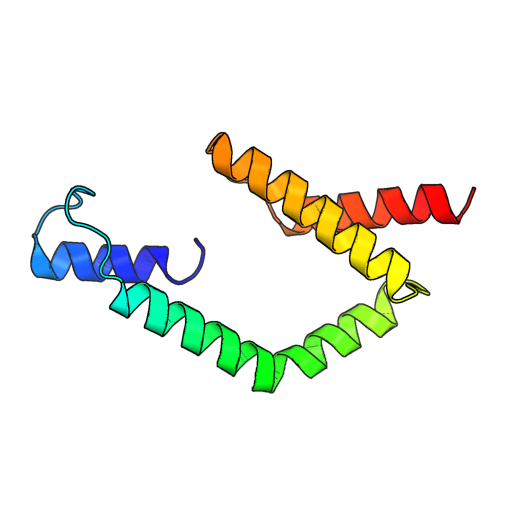 C CA . VAL A 1 92 ? -0.272 2.748 10.542 1.00 84.75 92 VAL A CA 1
ATOM 689 C C . VAL A 1 92 ? -0.685 4.117 11.091 1.00 84.75 92 VAL A C 1
ATOM 691 O O . VAL A 1 92 ? -1.468 4.176 12.034 1.00 84.75 92 VAL A O 1
ATOM 694 N N . GLY A 1 93 ? -0.241 5.216 10.472 1.00 85.19 93 GLY A N 1
ATOM 695 C CA . GLY A 1 93 ? -0.635 6.571 10.871 1.00 85.19 93 GLY A CA 1
ATOM 696 C C . GLY A 1 93 ? -2.146 6.810 10.780 1.00 85.19 93 GLY A C 1
ATOM 697 O O . GLY A 1 93 ? -2.736 7.363 11.708 1.00 85.19 93 GLY A O 1
ATOM 698 N N . SER A 1 94 ? -2.797 6.337 9.712 1.00 84.81 94 SER A N 1
ATOM 699 C CA . SER A 1 94 ? -4.255 6.429 9.561 1.00 84.81 94 SER A CA 1
ATOM 700 C C . SER A 1 94 ? -5.014 5.603 10.606 1.00 84.81 94 SER A C 1
ATOM 702 O O . SER A 1 94 ? -6.018 6.083 11.130 1.00 84.81 94 SER A O 1
ATOM 704 N N . VAL A 1 95 ? -4.530 4.404 10.959 1.00 81.31 95 VAL A N 1
ATOM 705 C CA . VAL A 1 95 ? -5.120 3.576 12.032 1.00 81.31 95 VAL A CA 1
ATOM 706 C C . VAL A 1 95 ? -5.019 4.285 13.383 1.00 81.31 95 VAL A C 1
ATOM 708 O O . VAL A 1 95 ? -6.018 4.383 14.093 1.00 81.31 95 VAL A O 1
ATOM 711 N N . VAL A 1 96 ? -3.841 4.823 13.723 1.00 84.50 96 VAL A N 1
ATOM 712 C CA . VAL A 1 96 ? -3.617 5.554 14.984 1.00 84.50 96 VAL A CA 1
ATOM 713 C C . VAL A 1 96 ? -4.525 6.781 15.075 1.00 84.50 96 VAL A C 1
ATOM 715 O O . VAL A 1 96 ? -5.151 7.004 16.110 1.00 84.50 96 VAL A O 1
ATOM 718 N N . PHE A 1 97 ? -4.649 7.543 13.986 1.00 84.12 97 PHE A N 1
ATOM 719 C CA . PHE A 1 97 ? -5.526 8.711 13.921 1.00 84.12 97 PHE A CA 1
ATOM 720 C C . PHE A 1 97 ? -6.995 8.335 14.157 1.00 84.12 97 PHE A C 1
ATOM 722 O O . PHE A 1 97 ? -7.637 8.882 15.048 1.00 84.12 97 PHE A O 1
ATOM 729 N N . VAL A 1 98 ? -7.531 7.363 13.415 1.00 80.94 98 VAL A N 1
ATOM 730 C CA . VAL A 1 98 ? -8.937 6.943 13.568 1.00 80.94 98 VAL A CA 1
ATOM 731 C C . VAL A 1 98 ? -9.200 6.322 14.943 1.00 80.94 98 VAL A C 1
ATOM 733 O O . VAL A 1 98 ? -10.260 6.561 15.525 1.00 80.94 98 VAL A O 1
ATOM 736 N N . GLY A 1 99 ? -8.231 5.583 15.492 1.00 77.38 99 GLY A N 1
ATOM 737 C CA . GLY A 1 99 ? -8.288 5.048 16.852 1.00 77.38 99 GLY A CA 1
ATOM 738 C C . GLY A 1 99 ? -8.379 6.145 17.914 1.00 77.38 99 GLY A C 1
ATOM 739 O O . GLY A 1 99 ? -9.212 6.046 18.811 1.00 77.38 99 GLY A O 1
ATOM 740 N N . TYR A 1 100 ? -7.599 7.222 17.774 1.00 80.81 100 TYR A N 1
ATOM 741 C CA . TYR A 1 100 ? -7.662 8.381 18.671 1.00 80.81 100 TYR A CA 1
ATOM 742 C C . TYR A 1 100 ? -9.038 9.067 18.643 1.00 80.81 100 TYR A C 1
ATOM 744 O O . TYR A 1 100 ? -9.599 9.351 19.695 1.00 80.81 100 TYR A O 1
ATOM 752 N N . PHE A 1 101 ? -9.619 9.269 17.456 1.00 78.81 101 PHE A N 1
ATOM 753 C CA . PHE A 1 101 ? -10.944 9.892 17.314 1.00 78.81 101 PHE A CA 1
ATOM 754 C C . PHE A 1 101 ? -12.111 8.994 17.738 1.00 78.81 101 PHE A C 1
ATOM 756 O O . PHE A 1 101 ? -13.157 9.505 18.109 1.00 78.81 101 PHE A O 1
ATOM 763 N N . THR A 1 102 ? -11.960 7.670 17.662 1.00 70.25 102 THR A N 1
ATOM 764 C CA . THR A 1 102 ? -12.991 6.712 18.106 1.00 70.25 102 THR A CA 1
ATOM 765 C C . THR A 1 102 ? -12.974 6.500 19.623 1.00 70.25 102 THR A C 1
ATOM 767 O O . THR A 1 102 ? -13.992 6.123 20.197 1.00 70.25 102 THR A O 1
ATOM 770 N N . ALA A 1 103 ? -11.821 6.695 20.270 1.00 61.97 103 ALA A N 1
ATOM 771 C CA . ALA A 1 103 ? -11.657 6.537 21.715 1.00 61.97 103 ALA A CA 1
ATOM 772 C C . ALA A 1 103 ? -12.004 7.801 22.525 1.00 61.97 103 ALA A C 1
ATOM 774 O O . ALA A 1 103 ? -12.057 7.721 23.753 1.00 61.97 103 ALA A O 1
ATOM 775 N N . SER A 1 104 ? -12.196 8.943 21.855 1.00 51.38 104 SER A N 1
ATOM 776 C CA . SER A 1 104 ? -12.568 10.229 22.454 1.00 51.38 104 SER A CA 1
ATOM 777 C C . SER A 1 104 ? -14.064 10.494 22.358 1.00 51.38 104 SER A C 1
ATOM 779 O O . SER A 1 104 ? -14.532 11.261 23.228 1.00 51.38 104 SER A O 1
#

Sequence (104 aa):
SNAIGPLIAIWLIYTDGSVQEKSQSPIYLLLYGGAGISIGLWLWGRRVIQTIGEDLTKITPSTGFTIEIGAAFTVLIASKIGIPISTTHCKVGSVVFVGYFTAS

Mean predicted aligned error: 11.18 Å

InterPro domains:
  IPR001204 Phosphate transporter [PF01384] (1-101)
  IPR001204 Phosphate transporter [PTHR11101] (1-102)

Foldseek 3Di:
DPPLVVVLQVVCCVPPVDPDPPDPSPVVSVVVVVVVVVVCCVVCVVVVCVVCCPPQDVQDPVLVVQLVVQLVVVVVVCVVVVHDDDSVVSSVVSSVVSVVVVVD

Solvent-accessible surface area (backbone atoms only — not comparable to full-atom values): 6143 Å² total; per-residue (Å²): 114,92,71,60,47,65,55,50,52,54,51,40,43,74,74,64,74,45,95,66,89,81,63,78,78,58,65,66,60,55,50,51,51,49,50,50,51,54,52,50,39,67,76,50,35,61,59,54,54,48,55,58,55,71,73,74,55,96,64,49,75,68,56,48,49,53,26,51,51,50,22,50,51,54,51,52,54,36,55,73,74,67,50,93,71,61,66,65,58,37,40,52,51,25,46,54,51,53,49,54,67,73,75,106

Nearest PDB structures (foldseek):
  8gym-assembly1_an  TM=3.316E-01  e=9.342E+00  Tetrahymena thermophila SB210

Organism: NCBI:txid1629725

Radius of gyration: 17.97 Å; Cα contacts (8 Å, |Δi|>4): 39; chains: 1; bounding box: 36×32×50 Å

Secondary structure (DSSP, 8-state):
-TTHHHHHHHHHHHHHSS--TTS---HHHHHHHHHHHHHHIIIIIHHHHHHHHHHS----HHHHHHHHHHHHHHHHHHHHHT----HHHHHHHHHHHHHHHHH-